Protein AF-A0A2P4SGK0-F1 (afdb_monomer_lite)

Foldseek 3Di:
DDDPVPPDPPPDDDQAAAEDPVVVVVVVCVVVDPDQWKKKWKWAQPPVRSYIDTDDIDTHPVCCLVCVVVVVVVVVDDDDDDDDDDDDDDDDDDDDDQGKMWMWIWHWDQDPVRDTDTDIDIDIDRDDDD

Structure (mmCIF, N/CA/C/O backbone):
data_AF-A0A2P4SGK0-F1
#
_entry.id   AF-A0A2P4SGK0-F1
#
loop_
_atom_site.group_PDB
_atom_site.id
_atom_site.type_symbol
_atom_site.label_atom_id
_atom_site.label_alt_id
_atom_site.label_comp_id
_atom_site.label_asym_id
_atom_site.label_entity_id
_atom_site.label_seq_id
_atom_site.pdbx_PDB_ins_code
_atom_site.Cartn_x
_atom_site.Cartn_y
_atom_site.Cartn_z
_atom_site.occupancy
_atom_site.B_iso_or_equiv
_atom_site.auth_seq_id
_atom_site.auth_comp_id
_atom_site.auth_asym_id
_atom_site.auth_atom_id
_atom_site.pdbx_PDB_model_num
ATOM 1 N N . CYS A 1 1 ? -6.487 -32.481 32.641 1.00 39.59 1 CYS A N 1
ATOM 2 C CA . CYS A 1 1 ? -6.871 -32.703 31.234 1.00 39.59 1 CYS A CA 1
ATOM 3 C C . CYS A 1 1 ? -7.699 -31.518 30.760 1.00 39.59 1 CYS A C 1
ATOM 5 O O . CYS A 1 1 ? -8.902 -31.513 30.966 1.00 39.59 1 CYS A O 1
ATOM 7 N N . LEU A 1 2 ? -7.056 -30.489 30.212 1.00 39.88 2 LEU A N 1
ATOM 8 C CA . LEU A 1 2 ? -7.730 -29.369 29.554 1.00 39.88 2 LEU A CA 1
ATOM 9 C C . LEU A 1 2 ? -7.294 -29.416 28.089 1.00 39.88 2 LEU A C 1
ATOM 11 O O . LEU A 1 2 ? -6.104 -29.539 27.807 1.00 39.88 2 LEU A O 1
ATOM 15 N N . SER A 1 3 ? -8.262 -29.469 27.179 1.00 39.75 3 SER A N 1
ATOM 16 C CA . SER A 1 3 ? -8.029 -29.683 25.752 1.00 39.75 3 SER A CA 1
ATOM 17 C C . SER A 1 3 ? -7.388 -28.455 25.086 1.00 39.75 3 SER A C 1
ATOM 19 O O . SER A 1 3 ? -7.803 -27.339 25.397 1.00 39.75 3 SER A O 1
ATOM 21 N N . PRO A 1 4 ? -6.503 -28.632 24.086 1.00 48.25 4 PRO A N 1
ATOM 22 C CA . PRO A 1 4 ? -5.942 -27.548 23.264 1.00 48.25 4 PRO A CA 1
ATOM 23 C C . PRO A 1 4 ? -6.965 -26.740 22.438 1.00 48.25 4 PRO A C 1
ATOM 25 O O . PRO A 1 4 ? -6.595 -25.783 21.769 1.00 48.25 4 PRO A O 1
ATOM 28 N N . LEU A 1 5 ? -8.251 -27.105 22.466 1.00 44.28 5 LEU A N 1
ATOM 29 C CA . LEU A 1 5 ? -9.312 -26.506 21.645 1.00 44.28 5 LEU A CA 1
ATOM 30 C C . LEU A 1 5 ? -9.878 -25.179 22.186 1.00 44.28 5 LEU A C 1
ATOM 32 O O . LEU A 1 5 ? -10.898 -24.710 21.694 1.00 44.28 5 LEU A O 1
ATOM 36 N N . GLN A 1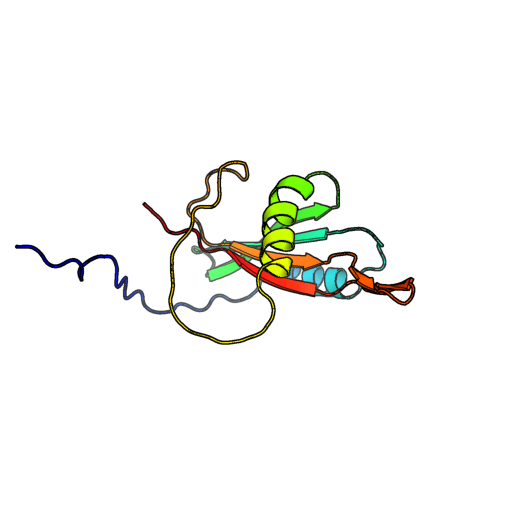 6 ? -9.234 -24.569 23.184 1.00 45.06 6 GLN A N 1
ATOM 37 C CA . GLN A 1 6 ? -9.639 -23.272 23.744 1.00 45.06 6 GLN A CA 1
ATOM 38 C C . GLN A 1 6 ? -8.734 -22.108 23.295 1.00 45.06 6 GLN A C 1
ATOM 40 O O . GLN A 1 6 ? -8.909 -20.983 23.759 1.00 45.06 6 GLN A O 1
ATOM 45 N N . PHE A 1 7 ? -7.773 -22.341 22.394 1.00 39.34 7 PHE A N 1
ATOM 46 C CA . PHE A 1 7 ? -7.005 -21.254 21.784 1.00 39.34 7 PHE A CA 1
ATOM 47 C C . PHE A 1 7 ? -7.845 -20.588 20.678 1.00 39.34 7 PHE A C 1
ATOM 49 O O . PHE A 1 7 ? -7.800 -20.957 19.510 1.00 39.34 7 PHE A O 1
ATOM 56 N N . PHE A 1 8 ? -8.654 -19.617 21.113 1.00 42.19 8 PHE A N 1
ATOM 57 C CA . PHE A 1 8 ? -9.153 -18.473 20.346 1.00 42.19 8 PHE A CA 1
ATOM 58 C C . PHE A 1 8 ? -10.026 -18.750 19.106 1.00 42.19 8 PHE A C 1
ATOM 60 O O . PHE A 1 8 ? -9.691 -18.393 17.980 1.00 42.19 8 PHE A O 1
ATOM 67 N N . LEU A 1 9 ? -11.257 -19.219 19.325 1.00 46.06 9 LEU A N 1
ATOM 68 C CA . LEU A 1 9 ? -12.378 -18.724 18.516 1.00 46.06 9 LEU A CA 1
ATOM 69 C C . LEU A 1 9 ? -12.870 -17.415 19.150 1.00 46.06 9 LEU A C 1
ATOM 71 O O . LEU A 1 9 ? -13.824 -17.412 19.923 1.00 46.06 9 LEU A O 1
ATOM 75 N N . GLN A 1 10 ? -12.198 -16.297 18.855 1.00 47.56 10 GLN A N 1
ATOM 76 C CA . GLN A 1 10 ? -12.809 -14.979 19.047 1.00 47.56 10 GLN A CA 1
ATOM 77 C C . GLN A 1 10 ? -13.939 -14.849 18.022 1.00 47.56 10 GLN A C 1
ATOM 79 O O . GLN A 1 10 ? -13.717 -14.468 16.875 1.00 47.56 10 GLN A O 1
ATOM 84 N N . SER A 1 11 ? -15.158 -15.225 18.409 1.00 50.56 11 SER A N 1
ATOM 85 C CA . SER A 1 11 ? -16.354 -14.908 17.634 1.00 50.56 11 SER A CA 1
ATOM 86 C C . SER A 1 11 ? -16.720 -13.445 17.882 1.00 50.56 11 SER A C 1
ATOM 88 O O . SER A 1 11 ? -17.614 -13.141 18.672 1.00 50.56 11 SER A O 1
ATOM 90 N N . GLU A 1 12 ? -15.995 -12.531 17.248 1.00 56.81 12 GLU A N 1
ATOM 91 C CA . GLU A 1 12 ? -16.437 -11.145 17.137 1.00 56.81 12 GLU A CA 1
ATOM 92 C C . GLU A 1 12 ? -17.379 -11.024 15.934 1.00 56.81 12 GLU A C 1
ATOM 94 O O . GLU A 1 12 ? -17.149 -11.608 14.873 1.00 56.81 12 GLU A O 1
ATOM 99 N N . SER A 1 13 ? -18.478 -10.290 16.102 1.00 70.62 13 SER A N 1
ATOM 100 C CA . SER A 1 13 ? -19.333 -9.893 14.985 1.00 70.62 13 SER A CA 1
ATOM 101 C C . SER A 1 13 ? -18.485 -9.171 13.933 1.00 70.62 13 SER A C 1
ATOM 103 O O . SER A 1 13 ? -17.795 -8.211 14.273 1.00 70.62 13 SER A O 1
ATOM 105 N N . LEU A 1 14 ? -18.537 -9.607 12.670 1.00 67.69 14 LEU A N 1
ATOM 106 C CA . LEU A 1 14 ? -17.808 -8.951 11.582 1.00 67.69 14 LEU A CA 1
ATOM 107 C C . LEU A 1 14 ? -18.381 -7.547 11.354 1.00 67.69 14 LEU A C 1
ATOM 109 O O . LEU A 1 14 ? -19.479 -7.401 10.818 1.00 67.69 14 LEU A O 1
ATOM 113 N N . VAL A 1 15 ? -17.633 -6.522 11.758 1.00 77.56 15 VAL A N 1
ATOM 114 C CA . VAL A 1 15 ? -17.928 -5.123 11.432 1.00 77.56 15 VAL A CA 1
ATOM 115 C C . VAL A 1 15 ? -17.125 -4.752 10.190 1.00 77.56 15 VAL A C 1
ATOM 117 O O . VAL A 1 15 ? -15.902 -4.894 10.166 1.00 77.56 15 VAL A O 1
ATOM 120 N N . VAL A 1 16 ? -17.815 -4.304 9.144 1.00 86.31 16 VAL A N 1
ATOM 121 C CA . VAL A 1 16 ? -17.184 -3.791 7.922 1.00 86.31 16 VAL A CA 1
ATOM 122 C C . VAL A 1 16 ? -16.951 -2.293 8.100 1.00 86.31 16 VAL A C 1
ATOM 124 O O . VAL A 1 16 ? -17.835 -1.594 8.585 1.00 86.31 16 VAL A O 1
ATOM 127 N N . CYS A 1 17 ? -15.760 -1.820 7.737 1.00 89.19 17 CYS A N 1
ATOM 128 C CA . CYS A 1 17 ? -15.402 -0.401 7.762 1.00 89.19 17 CYS A CA 1
ATOM 129 C C . CYS A 1 17 ? -15.430 0.172 6.343 1.00 89.19 17 CYS A C 1
ATOM 131 O O . CYS A 1 17 ? -15.020 -0.512 5.400 1.00 89.19 17 CYS A O 1
ATOM 133 N N . ASP A 1 18 ? -15.849 1.429 6.205 1.00 93.69 18 ASP A N 1
ATOM 134 C CA . ASP A 1 18 ? -15.746 2.162 4.942 1.00 93.69 18 ASP A CA 1
ATOM 135 C C . ASP A 1 18 ? -14.310 2.661 4.718 1.00 93.69 18 ASP A C 1
ATOM 137 O O . ASP A 1 18 ? -13.494 2.711 5.638 1.00 93.69 18 ASP A O 1
ATOM 141 N N . VAL A 1 19 ? -13.959 3.019 3.483 1.00 94.81 19 VAL A N 1
ATOM 142 C CA . VAL A 1 19 ? -12.627 3.556 3.154 1.00 94.81 19 VAL A CA 1
ATOM 143 C C . VAL A 1 19 ? -12.704 5.076 3.114 1.00 94.81 19 VAL A C 1
ATOM 145 O O . VAL A 1 19 ? -13.555 5.623 2.415 1.00 94.81 19 VAL A O 1
ATOM 148 N N . ALA A 1 20 ? -11.810 5.760 3.830 1.00 96.56 20 ALA A N 1
ATOM 149 C CA . ALA A 1 20 ? -11.772 7.218 3.831 1.00 96.56 20 ALA A CA 1
ATOM 150 C C . ALA A 1 20 ? -11.538 7.780 2.411 1.00 96.56 20 ALA A C 1
ATOM 152 O O . ALA A 1 20 ? -10.744 7.240 1.635 1.00 96.56 20 ALA A O 1
ATOM 153 N N . GLU A 1 21 ? -12.241 8.857 2.049 1.00 96.31 21 GLU A N 1
ATOM 154 C CA . GLU A 1 21 ? -12.218 9.416 0.686 1.00 96.31 21 GLU A CA 1
ATOM 155 C C . GLU A 1 21 ? -10.810 9.860 0.253 1.00 96.31 21 GLU A C 1
ATOM 157 O O . GLU A 1 21 ? -10.376 9.589 -0.869 1.00 96.31 21 GLU A O 1
ATOM 162 N N . ASP A 1 22 ? -10.051 10.467 1.166 1.00 95.62 22 ASP A N 1
ATOM 163 C CA . ASP A 1 22 ? -8.663 10.886 0.957 1.00 95.62 22 ASP A CA 1
ATOM 164 C C . ASP A 1 22 ? -7.718 9.694 0.718 1.00 95.62 22 ASP A C 1
ATOM 166 O O . ASP A 1 22 ? -6.799 9.763 -0.110 1.00 95.62 22 ASP A O 1
ATOM 170 N N . LEU A 1 23 ? -7.977 8.564 1.383 1.00 95.44 23 LEU A N 1
ATOM 171 C CA . LEU A 1 23 ? -7.277 7.309 1.141 1.00 95.44 23 LEU A CA 1
ATOM 172 C C . LEU A 1 23 ? -7.618 6.741 -0.243 1.00 95.44 23 LEU A C 1
ATOM 174 O O . LEU A 1 23 ? -6.710 6.312 -0.955 1.00 95.44 23 LEU A O 1
ATOM 178 N N . VAL A 1 24 ? -8.883 6.778 -0.676 1.00 95.94 24 VAL A N 1
ATOM 179 C CA . VAL A 1 24 ? -9.278 6.340 -2.029 1.00 95.94 24 VAL A CA 1
ATOM 180 C C . VAL A 1 24 ? -8.552 7.155 -3.102 1.00 95.94 24 VAL A C 1
ATOM 182 O O . VAL A 1 24 ? -8.019 6.589 -4.064 1.00 95.94 24 VAL A O 1
ATOM 185 N N . GLU A 1 25 ? -8.467 8.476 -2.932 1.00 96.19 25 GLU A N 1
ATOM 186 C CA . GLU A 1 25 ? -7.709 9.337 -3.841 1.00 96.19 25 GLU A CA 1
ATOM 187 C C . GLU A 1 25 ? -6.224 8.966 -3.892 1.00 96.19 25 GLU A C 1
ATOM 189 O O . GLU A 1 25 ? -5.635 8.896 -4.979 1.00 96.19 25 GLU A O 1
ATOM 194 N N . LYS A 1 26 ? -5.612 8.694 -2.735 1.00 95.25 26 LYS A N 1
ATOM 195 C CA . LYS A 1 26 ? -4.216 8.251 -2.645 1.00 95.25 26 LYS A CA 1
ATOM 196 C C . LYS A 1 26 ? -3.997 6.894 -3.302 1.00 95.25 26 LYS A C 1
ATOM 198 O O . LYS A 1 26 ? -3.082 6.772 -4.109 1.00 95.25 26 LYS A O 1
ATOM 203 N N . LEU A 1 27 ? -4.857 5.907 -3.055 1.00 94.00 27 LEU A N 1
ATOM 204 C CA . LEU A 1 27 ? -4.785 4.587 -3.691 1.00 94.00 27 LEU A CA 1
ATOM 205 C C . LEU A 1 27 ? -4.919 4.685 -5.214 1.00 94.00 27 LEU A C 1
ATOM 207 O O . LEU A 1 27 ? -4.209 3.998 -5.954 1.00 94.00 27 LEU A O 1
ATOM 211 N N . ARG A 1 28 ? -5.781 5.583 -5.702 1.00 95.31 28 ARG A N 1
ATOM 212 C CA . ARG A 1 28 ? -5.902 5.866 -7.134 1.00 95.31 28 ARG A CA 1
ATOM 213 C C . ARG A 1 28 ? -4.612 6.466 -7.690 1.00 95.31 28 ARG A C 1
ATOM 215 O O . ARG A 1 28 ? -4.128 5.982 -8.710 1.00 95.31 28 ARG A O 1
ATOM 222 N N . LYS A 1 29 ? -4.037 7.480 -7.035 1.00 94.81 29 LYS A N 1
ATOM 223 C CA . LYS A 1 29 ? -2.748 8.074 -7.442 1.00 94.81 29 LYS A CA 1
ATOM 224 C C . LYS A 1 29 ? -1.631 7.029 -7.432 1.00 94.81 29 LYS A C 1
ATOM 226 O O . LYS A 1 29 ? -0.891 6.930 -8.403 1.00 94.81 29 LYS A O 1
ATOM 231 N N . PHE A 1 30 ? -1.585 6.192 -6.401 1.00 93.50 30 PHE A N 1
ATOM 232 C CA . PHE A 1 30 ? -0.605 5.123 -6.244 1.00 93.50 30 PHE A CA 1
ATOM 233 C C . PHE A 1 30 ? -0.695 4.072 -7.353 1.00 93.50 30 PHE A C 1
ATOM 235 O O . PHE A 1 30 ? 0.325 3.653 -7.900 1.00 93.50 30 PHE A O 1
ATOM 242 N N . ARG A 1 31 ? -1.918 3.692 -7.750 1.00 91.69 31 ARG A N 1
ATOM 243 C CA . ARG A 1 31 ? -2.150 2.756 -8.857 1.00 91.69 31 ARG A CA 1
ATOM 244 C C . ARG A 1 31 ? -1.622 3.272 -10.195 1.00 91.69 31 ARG A C 1
ATOM 246 O O . ARG A 1 31 ? -1.193 2.475 -11.024 1.00 91.69 31 ARG A O 1
ATOM 253 N N . PHE A 1 32 ? -1.684 4.582 -10.414 1.00 93.12 32 PHE A N 1
ATOM 25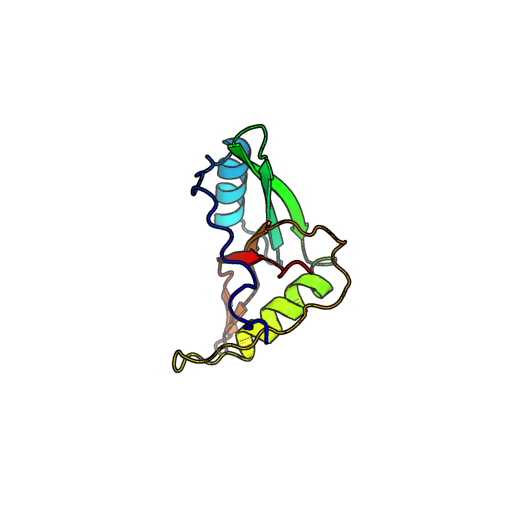4 C CA . PHE A 1 32 ? -1.287 5.223 -11.670 1.00 93.12 32 PHE A CA 1
ATOM 255 C C . PHE A 1 32 ? 0.040 5.982 -11.571 1.00 93.12 32 PHE A C 1
ATOM 257 O O . PHE A 1 32 ? 0.336 6.823 -12.425 1.00 93.12 32 PHE A O 1
ATOM 264 N N . ARG A 1 33 ? 0.834 5.700 -10.535 1.00 90.12 33 ARG A N 1
ATOM 265 C CA . ARG A 1 33 ? 2.110 6.371 -10.307 1.00 90.12 33 ARG A CA 1
ATOM 266 C C . ARG A 1 33 ? 3.117 6.039 -11.411 1.00 90.12 33 ARG A C 1
ATOM 268 O O . ARG A 1 33 ? 3.072 4.959 -12.001 1.00 90.12 33 ARG A O 1
ATOM 275 N N . LYS A 1 34 ? 4.021 6.977 -11.697 1.00 89.25 34 LYS A N 1
ATOM 276 C CA . LYS A 1 34 ? 5.025 6.862 -12.777 1.00 89.25 34 LYS A CA 1
ATOM 277 C C . LYS A 1 34 ? 6.434 6.587 -12.249 1.00 89.25 34 LYS A C 1
ATOM 279 O O . LYS A 1 34 ? 7.350 6.339 -13.029 1.00 89.25 34 LYS A O 1
ATOM 284 N N . GLU A 1 35 ? 6.616 6.651 -10.938 1.00 89.38 35 GLU A N 1
ATOM 285 C CA . GLU A 1 35 ? 7.889 6.493 -10.260 1.00 89.38 35 GLU A CA 1
ATOM 286 C C . GLU A 1 35 ? 8.379 5.043 -10.356 1.00 89.38 35 GLU A C 1
ATOM 288 O O . GLU A 1 35 ? 7.647 4.082 -10.132 1.00 89.38 35 GLU A O 1
ATOM 293 N N . THR A 1 36 ? 9.669 4.876 -10.645 1.00 87.94 36 THR A N 1
ATOM 294 C CA . THR A 1 36 ? 10.292 3.571 -10.917 1.00 87.94 36 THR A CA 1
ATOM 295 C C . THR A 1 36 ? 10.873 2.890 -9.670 1.00 87.94 36 THR A C 1
ATOM 297 O O . THR A 1 36 ? 11.696 1.964 -9.760 1.00 87.94 36 THR A O 1
ATOM 300 N N . ASN A 1 37 ? 10.507 3.372 -8.484 1.00 87.00 37 ASN A N 1
ATOM 301 C CA . ASN A 1 37 ? 10.971 2.878 -7.192 1.00 87.00 37 ASN A CA 1
ATOM 302 C C . ASN A 1 37 ? 10.055 1.772 -6.623 1.00 87.00 37 ASN A C 1
ATOM 304 O O . ASN A 1 37 ? 9.148 1.305 -7.299 1.00 87.00 37 ASN A O 1
ATOM 308 N N . ASN A 1 38 ? 10.355 1.266 -5.429 1.00 87.25 38 ASN A N 1
ATOM 309 C CA . ASN A 1 38 ? 9.396 0.447 -4.684 1.00 87.25 38 ASN A CA 1
ATOM 310 C C . ASN A 1 38 ? 8.718 1.393 -3.700 1.00 87.25 38 ASN A C 1
ATOM 312 O O . ASN A 1 38 ? 9.405 2.244 -3.124 1.00 87.25 38 ASN A O 1
ATOM 316 N N . ALA A 1 39 ? 7.419 1.236 -3.511 1.00 90.25 39 ALA A N 1
ATOM 317 C CA . ALA A 1 39 ? 6.643 2.092 -2.629 1.00 90.25 39 ALA A CA 1
ATOM 318 C C . ALA A 1 39 ? 5.571 1.272 -1.911 1.00 90.25 39 ALA A C 1
ATOM 320 O O . ALA A 1 39 ? 5.150 0.237 -2.432 1.00 90.25 39 ALA A O 1
ATOM 321 N N . ALA A 1 40 ? 5.137 1.719 -0.737 1.00 90.81 40 ALA A N 1
ATOM 322 C CA . ALA A 1 40 ? 4.044 1.101 0.002 1.00 90.81 40 ALA A CA 1
ATOM 323 C C . ALA A 1 40 ? 3.121 2.153 0.618 1.00 90.81 40 ALA A C 1
ATOM 325 O O . ALA A 1 40 ? 3.588 3.182 1.101 1.00 90.81 40 ALA A O 1
ATOM 326 N N . ILE A 1 41 ? 1.829 1.843 0.647 1.00 91.81 41 ILE A N 1
ATOM 327 C CA . ILE A 1 41 ? 0.817 2.534 1.444 1.00 91.81 41 ILE A CA 1
ATOM 328 C C . ILE A 1 41 ? 0.389 1.584 2.558 1.00 91.81 41 ILE A C 1
ATOM 330 O O . ILE A 1 41 ? -0.079 0.482 2.273 1.00 91.81 41 ILE A O 1
ATOM 334 N N . ILE A 1 42 ? 0.550 2.011 3.805 1.00 90.12 42 ILE A N 1
ATOM 335 C CA . ILE A 1 42 ? 0.112 1.303 5.005 1.00 90.12 42 ILE A CA 1
ATOM 336 C C . ILE A 1 42 ? -1.202 1.934 5.4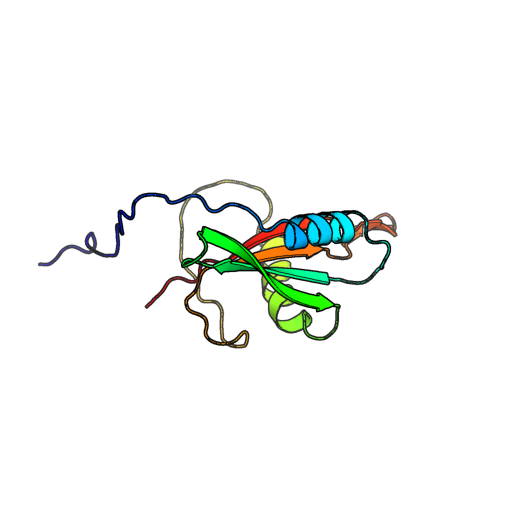56 1.00 90.12 42 ILE A C 1
ATOM 338 O O . ILE A 1 42 ? -1.329 3.155 5.545 1.00 90.12 42 ILE A O 1
ATOM 342 N N . MET A 1 43 ? -2.194 1.093 5.706 1.00 92.69 43 MET A N 1
ATOM 343 C CA . MET A 1 43 ? -3.536 1.476 6.118 1.00 92.69 43 MET A CA 1
ATOM 344 C C . MET A 1 43 ? -3.880 0.786 7.433 1.00 92.69 43 MET A C 1
ATOM 346 O O . MET A 1 43 ? -3.542 -0.385 7.647 1.00 92.69 43 MET A O 1
ATOM 350 N N . LYS A 1 44 ? -4.621 1.503 8.274 1.00 91.06 44 LYS A N 1
ATOM 351 C CA . LYS A 1 44 ? -5.134 1.013 9.554 1.00 91.06 44 LYS A CA 1
ATOM 352 C C . LYS A 1 44 ? -6.638 1.213 9.653 1.00 91.06 44 LYS A C 1
ATOM 354 O O . LYS A 1 44 ? -7.215 2.033 8.941 1.00 91.06 44 LYS A O 1
ATOM 359 N N . ILE A 1 45 ? -7.259 0.458 10.551 1.00 90.75 45 ILE A N 1
ATOM 360 C CA . ILE A 1 45 ? -8.672 0.617 10.888 1.00 90.75 45 ILE A CA 1
ATOM 361 C C . ILE A 1 45 ? -8.776 1.597 12.057 1.00 90.75 45 ILE A C 1
ATOM 363 O O . ILE A 1 45 ? -8.298 1.312 13.152 1.00 90.75 45 ILE A O 1
ATOM 367 N N . ASP A 1 46 ? -9.429 2.730 11.834 1.00 90.81 46 ASP A N 1
ATOM 368 C CA . ASP A 1 46 ? -9.901 3.620 12.889 1.00 90.81 46 ASP A CA 1
ATOM 369 C C . ASP A 1 46 ? -11.226 3.057 13.427 1.00 90.81 46 ASP A C 1
ATOM 371 O O . ASP A 1 46 ? -12.272 3.153 12.779 1.00 90.81 46 ASP A O 1
ATOM 375 N N . LYS A 1 47 ? -11.168 2.399 14.591 1.00 87.31 47 LYS A N 1
ATOM 376 C CA . LYS A 1 47 ? -12.324 1.726 15.208 1.00 87.31 47 LYS A CA 1
ATOM 377 C C . LYS A 1 47 ? -13.396 2.707 15.674 1.00 87.31 47 LYS A C 1
ATOM 379 O O . LYS A 1 47 ? -14.574 2.365 15.626 1.00 87.31 47 LYS A O 1
ATOM 384 N N . ASP A 1 48 ? -12.992 3.905 16.089 1.00 90.56 48 ASP A N 1
ATOM 385 C CA . ASP A 1 48 ? -13.913 4.927 16.587 1.00 90.56 48 ASP A CA 1
ATOM 386 C C . ASP A 1 48 ? -14.754 5.497 15.443 1.00 90.56 48 ASP A C 1
ATOM 388 O O . ASP A 1 48 ? -15.936 5.792 15.615 1.00 90.56 48 ASP A O 1
ATOM 392 N N . LYS A 1 49 ? -14.153 5.614 14.253 1.00 91.06 49 LYS A N 1
ATOM 393 C CA . LYS A 1 49 ? -14.829 6.116 13.050 1.00 91.06 49 LYS A CA 1
ATOM 394 C C . LYS A 1 49 ? -15.384 5.021 12.144 1.00 91.06 49 LYS A C 1
ATOM 396 O O . LYS A 1 49 ? -16.109 5.352 11.214 1.00 91.06 49 LYS A O 1
ATOM 401 N N . GLN A 1 50 ? -15.041 3.754 12.385 1.00 91.06 50 GLN A N 1
ATOM 402 C CA . GLN A 1 50 ? -15.317 2.630 11.480 1.00 91.06 50 GLN A CA 1
ATOM 403 C C . GLN A 1 50 ? -14.806 2.894 10.052 1.00 91.06 50 GLN A C 1
ATOM 405 O O . GLN A 1 50 ? -15.466 2.570 9.064 1.00 91.06 50 GLN A O 1
ATOM 410 N N . LEU A 1 51 ? -13.613 3.494 9.948 1.00 93.38 51 LEU A N 1
ATOM 411 C CA . LEU A 1 51 ? -12.991 3.868 8.678 1.00 93.38 51 LEU A CA 1
ATOM 412 C C . LEU A 1 51 ? -11.608 3.248 8.520 1.00 93.38 51 LEU A C 1
ATOM 414 O O . LEU A 1 51 ? -10.806 3.219 9.450 1.00 93.38 51 LEU A O 1
ATOM 418 N N . VAL A 1 52 ? -11.290 2.822 7.305 1.00 93.38 52 VAL A N 1
ATOM 419 C CA . VAL A 1 52 ? -9.919 2.538 6.895 1.00 93.38 52 VAL A CA 1
ATOM 420 C C . VAL A 1 52 ? -9.259 3.858 6.523 1.00 93.38 52 VAL A C 1
ATOM 422 O O . VAL A 1 52 ? -9.723 4.561 5.623 1.00 93.38 52 VAL A O 1
ATOM 425 N N . VAL A 1 53 ? -8.173 4.186 7.216 1.00 94.50 53 VAL A N 1
ATOM 426 C CA . VAL A 1 53 ? -7.428 5.438 7.053 1.00 94.50 53 VAL A CA 1
ATOM 427 C C . VAL A 1 53 ? -5.985 5.155 6.654 1.00 94.50 53 VAL A C 1
ATOM 429 O O . VAL A 1 53 ? -5.441 4.081 6.932 1.00 94.50 53 VAL A O 1
ATOM 432 N N . LEU A 1 54 ? -5.357 6.128 5.991 1.00 93.94 54 LEU A N 1
ATOM 433 C CA . LEU A 1 54 ? -3.917 6.099 5.757 1.00 93.94 54 LEU A CA 1
ATOM 434 C C . LEU A 1 54 ? -3.193 6.133 7.104 1.00 93.94 54 LEU A C 1
ATOM 436 O O . LEU A 1 54 ? -3.471 6.995 7.937 1.00 93.94 54 LEU A O 1
ATOM 440 N N . ASP A 1 55 ? -2.249 5.221 7.287 1.00 91.06 55 ASP A N 1
ATOM 441 C CA . ASP A 1 55 ? -1.322 5.267 8.409 1.00 91.06 55 ASP A CA 1
ATOM 442 C C . ASP A 1 55 ? -0.007 5.909 7.966 1.00 91.06 55 ASP A C 1
ATOM 444 O O . ASP A 1 55 ? 0.329 7.016 8.381 1.00 91.06 55 ASP A O 1
ATOM 448 N N . GLU A 1 56 ? 0.683 5.262 7.026 1.00 88.81 56 GLU A N 1
ATOM 449 C CA . GLU A 1 56 ? 1.991 5.694 6.543 1.00 88.81 56 GLU A CA 1
ATOM 450 C C . GLU A 1 56 ? 2.146 5.444 5.038 1.00 88.81 56 GLU A C 1
ATOM 452 O O . GLU A 1 56 ? 1.554 4.533 4.460 1.00 88.81 56 GLU A O 1
ATOM 457 N N . GLU A 1 57 ? 2.987 6.245 4.389 1.00 88.31 57 GLU A N 1
ATOM 458 C CA . GLU A 1 57 ? 3.362 6.102 2.982 1.00 88.31 57 GLU A CA 1
ATOM 459 C C . GLU A 1 57 ? 4.890 6.093 2.888 1.00 88.31 57 GLU A C 1
ATOM 461 O O . GLU A 1 57 ? 5.555 6.961 3.452 1.00 88.31 57 GLU A O 1
ATOM 466 N N . HIS A 1 58 ? 5.459 5.105 2.196 1.00 83.38 58 HIS A N 1
ATOM 467 C CA . HIS A 1 58 ? 6.903 4.861 2.195 1.00 83.38 58 HIS A CA 1
ATOM 468 C C . HIS A 1 58 ? 7.474 4.668 0.789 1.00 83.38 58 HIS A C 1
ATOM 470 O O . HIS A 1 58 ? 6.905 3.938 -0.024 1.00 83.38 58 HIS A O 1
ATOM 476 N N . GLU A 1 59 ? 8.683 5.197 0.551 1.00 83.94 59 GLU A N 1
ATOM 477 C CA . GLU A 1 59 ? 9.459 4.997 -0.683 1.00 83.94 59 GLU A CA 1
ATOM 478 C C . GLU A 1 59 ? 10.896 4.458 -0.430 1.00 83.94 59 GLU A C 1
ATOM 480 O O . GLU A 1 59 ? 11.655 4.959 0.398 1.00 83.94 59 GLU A O 1
ATOM 485 N N . LYS A 1 60 ? 11.256 3.395 -1.172 1.00 62.25 60 LYS A N 1
ATOM 486 C CA . LYS A 1 60 ? 12.536 2.669 -1.423 1.00 62.25 60 LYS A CA 1
ATOM 487 C C . LYS A 1 60 ? 13.769 2.653 -0.490 1.00 62.25 60 LYS A C 1
ATOM 489 O O . LYS A 1 60 ? 14.656 1.871 -0.816 1.00 62.25 60 LYS A O 1
ATOM 494 N N . LYS A 1 61 ? 13.925 3.387 0.615 1.00 52.09 61 LYS A N 1
ATOM 495 C CA . LYS A 1 61 ? 15.133 3.215 1.477 1.00 52.09 61 LYS A CA 1
ATOM 496 C C . LYS A 1 61 ? 14.860 2.642 2.862 1.00 52.09 61 LYS A C 1
ATOM 498 O O . LYS A 1 61 ? 15.641 1.818 3.319 1.00 52.09 61 LYS A O 1
ATOM 503 N N . HIS A 1 62 ? 13.729 2.976 3.472 1.00 47.50 62 HIS A N 1
ATOM 504 C CA . HIS A 1 62 ? 13.331 2.405 4.766 1.00 47.50 62 HIS A CA 1
ATOM 505 C C . HIS A 1 62 ? 12.511 1.107 4.627 1.00 47.50 62 HIS A C 1
ATOM 507 O O . HIS A 1 62 ? 12.340 0.346 5.571 1.00 47.50 62 HIS A O 1
ATOM 513 N N . LEU A 1 63 ? 12.055 0.819 3.406 1.00 49.66 63 LEU A N 1
ATOM 514 C CA . LEU A 1 63 ? 11.213 -0.328 3.069 1.00 49.66 63 LEU A CA 1
ATOM 515 C C . LEU A 1 63 ? 11.978 -1.656 2.949 1.00 49.66 63 LEU A C 1
ATOM 517 O O . LEU A 1 63 ? 11.372 -2.713 2.778 1.00 49.66 63 LEU A O 1
ATOM 521 N N . LEU A 1 64 ? 13.313 -1.594 2.963 1.00 46.41 64 LEU A N 1
ATOM 522 C CA . LEU A 1 64 ? 14.169 -2.738 2.668 1.00 46.41 64 LEU A CA 1
ATOM 523 C C . LEU A 1 64 ? 14.112 -3.785 3.789 1.00 46.41 64 LEU A C 1
ATOM 525 O O . LEU A 1 64 ? 14.155 -4.966 3.493 1.00 46.41 64 LEU A O 1
ATOM 529 N N . CYS A 1 65 ? 13.934 -3.404 5.056 1.00 48.06 65 CYS A N 1
ATOM 530 C CA . CYS A 1 65 ? 13.775 -4.388 6.135 1.00 48.06 65 CYS A CA 1
ATOM 531 C C . CYS A 1 65 ? 12.392 -5.068 6.080 1.00 48.06 65 CYS A C 1
ATOM 533 O O . CYS A 1 65 ? 12.286 -6.296 6.039 1.00 48.06 65 CYS A O 1
ATOM 535 N N . THR A 1 66 ? 11.330 -4.267 5.974 1.00 47.31 66 THR A N 1
ATOM 536 C CA . THR A 1 66 ? 9.944 -4.749 6.010 1.00 47.31 66 THR A CA 1
ATOM 537 C C . THR A 1 66 ? 9.593 -5.595 4.793 1.00 47.31 66 THR A C 1
ATOM 539 O O . THR A 1 66 ? 8.932 -6.620 4.922 1.00 47.31 66 THR A O 1
ATOM 542 N N . VAL A 1 67 ? 10.054 -5.201 3.602 1.00 49.47 67 VAL A N 1
ATOM 543 C CA . VAL A 1 67 ? 9.600 -5.830 2.360 1.00 49.47 67 VAL A CA 1
ATOM 544 C C . VAL A 1 67 ? 10.577 -6.845 1.795 1.00 49.47 67 VAL A C 1
ATOM 546 O O . VAL A 1 67 ? 10.128 -7.748 1.101 1.00 49.47 67 VAL A O 1
ATOM 549 N N . THR A 1 68 ? 11.866 -6.817 2.151 1.00 47.47 68 THR A N 1
ATOM 550 C CA . THR A 1 68 ? 12.733 -7.970 1.838 1.00 47.47 68 THR A CA 1
ATOM 551 C C . THR A 1 68 ? 12.177 -9.215 2.517 1.00 47.47 68 THR A C 1
ATOM 553 O O . THR A 1 68 ? 11.994 -10.214 1.844 1.00 47.47 68 THR A O 1
ATOM 556 N N . SER A 1 69 ? 11.736 -9.106 3.775 1.00 48.00 69 SER A N 1
ATOM 557 C CA . SER A 1 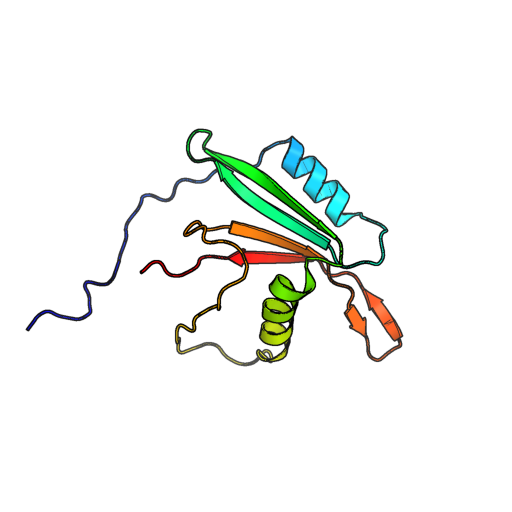69 ? 11.077 -10.191 4.518 1.00 48.00 69 SER A CA 1
ATOM 558 C C . SER A 1 69 ? 9.771 -10.695 3.880 1.00 48.00 69 SER A C 1
ATOM 560 O O . SER A 1 69 ? 9.398 -11.848 4.069 1.00 48.00 69 SER A O 1
ATOM 562 N N . ILE A 1 70 ? 9.053 -9.837 3.147 1.00 53.16 70 ILE A N 1
ATOM 563 C CA . ILE A 1 70 ? 7.796 -10.180 2.462 1.00 53.16 70 ILE A CA 1
ATOM 564 C C . ILE A 1 70 ? 8.073 -10.741 1.057 1.00 53.16 70 ILE A C 1
ATOM 566 O O . ILE A 1 70 ? 7.439 -11.704 0.638 1.00 53.16 70 ILE A O 1
ATOM 570 N N . SER A 1 71 ? 9.021 -10.151 0.329 1.00 42.75 71 SER A N 1
ATOM 571 C CA . SER A 1 71 ? 9.363 -10.514 -1.046 1.00 42.75 71 SER A CA 1
ATOM 572 C C . SER A 1 71 ? 10.150 -11.824 -1.107 1.00 42.75 71 SER A C 1
ATOM 574 O O . SER A 1 71 ? 9.841 -12.643 -1.963 1.00 42.75 71 SER A O 1
ATOM 576 N N . THR A 1 72 ? 11.087 -12.074 -0.178 1.00 42.72 72 THR A N 1
ATOM 577 C CA . THR A 1 72 ? 11.775 -13.377 -0.077 1.00 42.72 72 THR A CA 1
ATOM 578 C C . THR A 1 72 ? 10.803 -14.496 0.289 1.00 42.72 72 THR A C 1
ATOM 580 O O . THR A 1 72 ? 10.895 -15.586 -0.262 1.00 42.72 72 THR A O 1
ATOM 583 N N . LYS A 1 73 ? 9.801 -14.213 1.135 1.00 45.31 73 LYS A N 1
ATOM 584 C CA . LYS A 1 73 ? 8.712 -15.158 1.421 1.00 45.31 73 LYS A CA 1
ATOM 585 C C . LYS A 1 73 ? 7.850 -15.458 0.193 1.00 45.31 73 LYS A C 1
ATOM 587 O O . LYS A 1 73 ? 7.448 -16.597 0.025 1.00 45.31 73 LYS A O 1
ATOM 592 N N . MET A 1 74 ? 7.551 -14.482 -0.668 1.00 42.50 74 MET A N 1
ATOM 593 C CA . MET A 1 74 ? 6.754 -14.738 -1.881 1.00 42.50 74 MET A CA 1
ATOM 594 C C . MET A 1 74 ? 7.514 -15.536 -2.952 1.00 42.50 74 MET A C 1
ATOM 596 O O . MET A 1 74 ? 6.883 -16.265 -3.710 1.00 42.50 74 MET A O 1
ATOM 600 N N . GLU A 1 75 ? 8.843 -15.435 -3.004 1.00 43.81 75 GLU A N 1
ATOM 601 C CA . GLU A 1 75 ? 9.683 -16.226 -3.917 1.00 43.81 75 GLU A CA 1
ATOM 602 C C . GLU A 1 75 ? 9.846 -17.691 -3.454 1.00 43.81 75 GLU A C 1
ATOM 604 O O . GLU A 1 75 ? 9.973 -18.588 -4.284 1.00 43.81 75 GLU A O 1
ATOM 609 N N . GLU A 1 76 ? 9.758 -17.962 -2.144 1.00 38.31 76 GLU A N 1
ATOM 610 C CA . GLU A 1 76 ? 9.813 -19.317 -1.560 1.00 38.31 76 GLU A CA 1
ATOM 611 C C . GLU A 1 76 ? 8.487 -20.100 -1.597 1.00 38.31 76 GLU A C 1
ATOM 613 O O . GLU A 1 76 ? 8.487 -21.295 -1.298 1.00 38.31 76 GLU A O 1
ATOM 618 N N . PHE A 1 77 ? 7.365 -19.484 -1.988 1.00 39.09 77 PHE A N 1
ATOM 619 C CA . PHE A 1 77 ? 6.089 -20.179 -2.216 1.00 39.09 77 PHE A CA 1
ATOM 620 C C . PHE A 1 77 ? 5.844 -20.374 -3.722 1.00 39.09 77 PHE A C 1
ATOM 622 O O . PHE A 1 77 ? 5.028 -19.659 -4.315 1.00 39.09 77 PHE A O 1
ATOM 629 N N . PRO A 1 78 ? 6.515 -21.340 -4.383 1.00 29.62 78 PRO A N 1
ATOM 630 C CA . PRO A 1 78 ? 6.153 -21.696 -5.736 1.00 29.62 78 PRO A CA 1
ATOM 631 C C . PRO A 1 78 ? 4.746 -22.293 -5.709 1.00 29.62 78 PRO A C 1
ATOM 633 O O . PRO A 1 78 ? 4.375 -23.099 -4.856 1.00 29.62 78 PRO A O 1
ATOM 636 N N . ILE A 1 79 ? 3.950 -21.823 -6.656 1.00 37.22 79 ILE A N 1
ATOM 637 C CA . ILE A 1 79 ? 2.522 -22.057 -6.819 1.00 37.22 79 ILE A CA 1
ATOM 638 C C . ILE A 1 79 ? 2.285 -23.541 -7.114 1.00 37.22 79 ILE A C 1
ATOM 640 O O . ILE A 1 79 ? 2.186 -23.940 -8.266 1.00 37.22 79 ILE A O 1
ATOM 644 N N . HIS A 1 80 ? 2.209 -24.381 -6.088 1.00 31.16 80 HIS A N 1
ATOM 645 C CA . HIS A 1 80 ? 1.624 -25.708 -6.199 1.00 31.16 80 HIS A CA 1
ATOM 646 C C . HIS A 1 80 ? 1.130 -26.159 -4.821 1.00 31.16 80 HIS A C 1
ATOM 648 O O . HIS A 1 80 ? 1.912 -26.414 -3.916 1.00 31.16 80 HIS A O 1
ATOM 654 N N . CYS A 1 81 ? -0.189 -26.326 -4.721 1.00 28.55 81 CYS A N 1
ATOM 655 C CA . CYS A 1 81 ? -0.878 -27.142 -3.721 1.00 28.55 81 CYS A CA 1
ATOM 656 C C . CYS A 1 81 ? -1.096 -26.516 -2.329 1.00 28.55 81 CYS A C 1
ATOM 658 O O . CYS A 1 81 ? -0.190 -26.237 -1.554 1.00 28.55 81 CYS A O 1
ATOM 660 N N . ALA A 1 82 ? -2.380 -26.374 -2.010 1.00 47.62 82 ALA A N 1
ATOM 661 C CA . ALA A 1 82 ? -2.916 -26.158 -0.680 1.00 47.62 82 ALA A CA 1
ATOM 662 C C . ALA A 1 82 ? -2.517 -27.268 0.318 1.00 47.62 82 ALA A C 1
ATOM 664 O O . ALA A 1 82 ? -2.245 -28.397 -0.088 1.00 47.62 82 ALA A O 1
ATOM 665 N N . LEU A 1 83 ? -2.697 -26.940 1.608 1.00 42.47 83 LEU A N 1
ATOM 666 C CA . LEU A 1 83 ? -2.906 -27.804 2.787 1.00 42.47 83 LEU A CA 1
ATOM 667 C C . LEU A 1 83 ? -1.717 -27.937 3.759 1.00 42.47 83 LEU A C 1
ATOM 669 O O . LEU A 1 83 ? -0.610 -28.300 3.386 1.00 42.47 83 LEU A O 1
ATOM 673 N N . SER A 1 84 ? -2.051 -27.736 5.042 1.00 37.16 84 SER A N 1
ATOM 674 C CA . SER A 1 84 ? -1.240 -27.858 6.266 1.00 37.16 84 SER A CA 1
ATOM 675 C C . SER A 1 84 ? -0.452 -26.611 6.689 1.00 37.16 84 SER A C 1
ATOM 677 O O . SER A 1 84 ? 0.688 -26.406 6.288 1.00 37.16 84 SER A O 1
ATOM 679 N N . SER A 1 85 ? -1.054 -25.817 7.586 1.00 39.84 85 SER A N 1
ATOM 680 C CA . SER A 1 85 ? -0.377 -24.808 8.419 1.00 39.84 85 SER A CA 1
ATOM 681 C C . SER A 1 85 ? 0.954 -25.328 8.988 1.00 39.84 85 SER A C 1
ATOM 683 O O . SER A 1 85 ? 1.042 -26.499 9.362 1.00 39.84 85 SER A O 1
ATOM 685 N N . PRO A 1 86 ? 1.964 -24.455 9.135 1.00 41.16 86 PRO A N 1
ATOM 686 C CA . PRO A 1 86 ? 2.239 -23.948 10.476 1.00 41.16 86 PRO A CA 1
ATOM 687 C C . PRO A 1 86 ? 2.640 -22.465 10.521 1.00 41.16 86 PRO A C 1
ATOM 689 O O . PRO A 1 86 ? 3.284 -21.908 9.637 1.00 41.16 86 PRO A O 1
ATOM 692 N N . VAL A 1 87 ? 2.224 -21.857 11.625 1.00 52.09 87 VAL A N 1
ATOM 693 C CA . VAL A 1 87 ? 2.622 -20.560 12.180 1.00 52.09 87 VAL A CA 1
ATOM 694 C C . VAL A 1 87 ? 4.145 -20.385 12.144 1.00 52.09 87 VAL A C 1
ATOM 696 O O . VAL A 1 87 ? 4.846 -21.267 12.630 1.00 52.09 87 VAL A O 1
ATOM 699 N N . LEU A 1 88 ? 4.667 -19.247 11.659 1.00 35.84 88 LEU A N 1
ATOM 700 C CA . LEU A 1 88 ? 6.054 -18.860 11.947 1.00 35.84 88 LEU A CA 1
ATOM 701 C C . LEU A 1 88 ? 6.261 -17.335 12.035 1.00 35.84 88 LEU A C 1
ATOM 703 O O . LEU A 1 88 ? 5.915 -16.569 11.132 1.00 35.84 88 LEU A O 1
ATOM 707 N N . LEU A 1 89 ? 6.841 -16.969 13.180 1.00 35.81 89 LEU A N 1
ATOM 708 C CA . LEU A 1 89 ? 7.165 -15.657 13.742 1.00 35.81 89 LEU A CA 1
ATOM 709 C C . LEU A 1 89 ? 7.851 -14.693 12.761 1.00 35.81 89 LEU A C 1
ATOM 711 O O . LEU A 1 89 ? 8.756 -15.075 12.020 1.00 35.81 89 LEU A O 1
ATOM 715 N N . VAL A 1 90 ? 7.451 -13.418 12.800 1.00 39.62 90 VAL A N 1
ATOM 716 C CA . VAL A 1 90 ? 8.133 -12.323 12.092 1.00 39.62 90 VAL A CA 1
ATOM 717 C C . VAL A 1 90 ? 8.879 -11.481 13.123 1.00 39.62 90 VAL A C 1
ATOM 719 O O . VAL A 1 90 ? 8.266 -10.799 13.936 1.00 39.62 90 VAL A O 1
ATOM 722 N N . SER A 1 91 ? 10.206 -11.582 13.102 1.00 35.66 91 SER A N 1
ATOM 723 C CA . SER A 1 91 ? 11.140 -10.900 13.996 1.00 35.66 91 SER A CA 1
ATOM 724 C C . SER A 1 91 ? 11.202 -9.388 13.745 1.00 35.66 91 SER A C 1
ATOM 726 O O . SER A 1 91 ? 11.587 -8.945 12.664 1.00 35.66 91 SER A O 1
ATOM 728 N N . GLU A 1 92 ? 10.823 -8.635 14.776 1.00 41.03 92 GLU A N 1
ATOM 729 C CA . GLU A 1 92 ? 11.436 -7.410 15.312 1.00 41.03 92 GLU A CA 1
ATOM 730 C C . GLU A 1 92 ? 12.262 -6.514 14.371 1.00 41.03 92 GLU A C 1
ATOM 732 O O . GLU A 1 92 ? 13.486 -6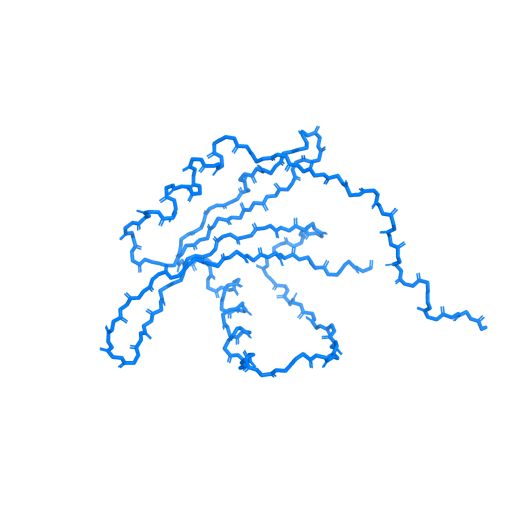.534 14.427 1.00 41.03 92 GLU A O 1
ATOM 737 N N . HIS A 1 93 ? 11.609 -5.660 13.570 1.00 37.34 93 HIS A N 1
ATOM 738 C CA . HIS A 1 93 ? 12.012 -4.239 13.440 1.00 37.34 93 HIS A CA 1
ATOM 739 C C . HIS A 1 93 ? 10.984 -3.347 12.699 1.00 37.34 93 HIS A C 1
ATOM 741 O O . HIS A 1 93 ? 11.338 -2.342 12.077 1.00 37.34 93 HIS A O 1
ATOM 747 N N . PHE A 1 94 ? 9.696 -3.689 12.767 1.00 39.81 94 PHE A N 1
ATOM 748 C CA . PHE A 1 94 ? 8.597 -2.745 12.560 1.00 39.81 94 PHE A CA 1
ATOM 749 C C . PHE A 1 94 ? 7.885 -2.686 13.907 1.00 39.81 94 PHE A C 1
ATOM 751 O O . PHE A 1 94 ? 7.450 -3.726 14.398 1.00 39.81 94 PHE A O 1
ATOM 758 N N . SER A 1 95 ? 7.921 -1.534 14.571 1.00 33.88 95 SER A N 1
ATOM 759 C CA . SER A 1 95 ? 7.442 -1.361 15.942 1.00 33.88 95 SER A CA 1
ATOM 760 C C . SER A 1 95 ? 6.096 -2.051 16.169 1.00 33.88 95 SER A C 1
ATOM 762 O O . SER A 1 95 ? 5.107 -1.641 15.579 1.00 33.88 95 SER A O 1
ATOM 764 N N . LEU A 1 96 ? 6.084 -3.093 17.006 1.00 39.16 96 LEU A N 1
ATOM 765 C CA . LEU A 1 96 ? 5.237 -3.231 18.200 1.00 39.16 96 LEU A CA 1
ATOM 766 C C . LEU A 1 96 ? 3.798 -2.671 18.150 1.00 39.16 96 LEU A C 1
ATOM 768 O O . LEU A 1 96 ? 3.289 -2.203 19.164 1.00 39.16 96 LEU A O 1
ATOM 772 N N . THR A 1 97 ? 3.096 -2.750 17.024 1.00 48.62 97 THR A N 1
ATOM 773 C CA . THR A 1 97 ? 1.639 -2.637 17.014 1.00 48.62 97 THR A CA 1
ATOM 774 C C . THR A 1 97 ? 1.090 -4.049 16.881 1.00 48.62 97 THR A C 1
ATOM 776 O O . THR A 1 97 ? 1.232 -4.711 15.857 1.00 48.62 97 THR A O 1
ATOM 779 N N . SER A 1 98 ? 0.459 -4.555 17.941 1.00 54.03 98 SER A N 1
ATOM 780 C CA . SER A 1 98 ? -0.292 -5.822 17.926 1.00 54.03 98 SER A CA 1
ATOM 781 C C . SER A 1 98 ? -1.559 -5.741 17.055 1.00 54.03 98 SER A C 1
ATOM 783 O O . SER A 1 98 ? -2.477 -6.554 17.173 1.00 54.03 98 SER A O 1
ATOM 785 N N . GLU A 1 99 ? -1.633 -4.735 16.184 1.00 67.31 99 GLU A N 1
ATOM 786 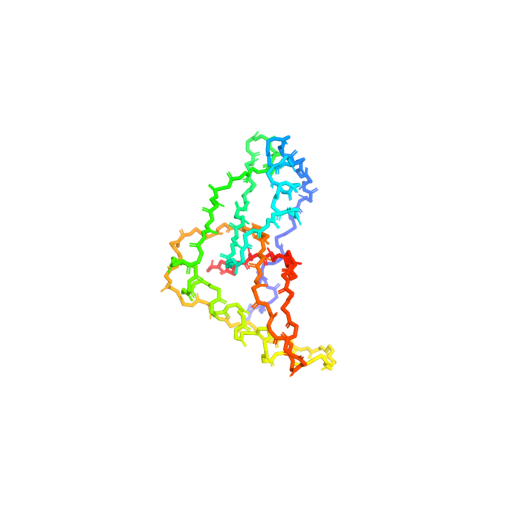C CA . GLU A 1 99 ? -2.811 -4.362 15.434 1.00 67.31 99 GLU A CA 1
ATOM 787 C C . GLU A 1 99 ? -2.673 -4.781 13.972 1.00 67.31 99 GLU A C 1
ATOM 789 O O . GLU A 1 99 ? -1.616 -4.702 13.343 1.00 67.31 99 GLU A O 1
ATOM 794 N N . LYS A 1 100 ? -3.785 -5.270 13.429 1.00 80.38 100 LYS A N 1
ATOM 795 C CA . LYS A 1 100 ? -3.881 -5.739 12.050 1.00 80.38 100 LYS A CA 1
ATOM 796 C C . LYS A 1 100 ? -3.736 -4.551 11.094 1.00 80.38 100 LYS A C 1
ATOM 798 O O . LYS A 1 100 ? -4.392 -3.529 11.284 1.00 80.38 100 LYS A O 1
ATOM 803 N N . THR A 1 101 ? -2.938 -4.705 10.042 1.00 85.94 101 THR A N 1
ATOM 804 C CA . THR A 1 101 ? -2.669 -3.652 9.050 1.00 85.94 101 THR A CA 1
ATOM 805 C C . THR A 1 101 ? -2.908 -4.144 7.627 1.00 85.94 101 THR A C 1
ATOM 807 O O . THR A 1 101 ? -2.705 -5.316 7.301 1.00 85.94 101 THR A O 1
ATOM 810 N N . PHE A 1 102 ? -3.340 -3.234 6.756 1.00 88.88 102 PHE A N 1
ATOM 811 C CA . PHE A 1 102 ? -3.452 -3.483 5.320 1.00 88.88 102 PHE A CA 1
ATOM 812 C C . PHE A 1 102 ? -2.363 -2.707 4.590 1.00 88.88 102 PHE A C 1
ATOM 814 O O . PHE A 1 102 ? -2.096 -1.553 4.907 1.00 88.88 102 PHE A O 1
ATOM 821 N N . ILE A 1 103 ? -1.737 -3.322 3.594 1.00 88.06 103 ILE A N 1
ATOM 822 C CA . ILE A 1 103 ? -0.608 -2.735 2.876 1.00 88.06 103 ILE A CA 1
ATOM 823 C C . ILE A 1 103 ? -0.870 -2.855 1.377 1.00 88.06 103 ILE A C 1
ATOM 825 O O . ILE A 1 103 ? -1.107 -3.949 0.870 1.00 88.06 103 ILE A O 1
ATOM 829 N N . VAL A 1 104 ? -0.785 -1.742 0.648 1.00 90.50 104 VAL A N 1
ATOM 830 C CA . VAL A 1 104 ? -0.666 -1.760 -0.815 1.00 90.50 104 VAL A CA 1
ATOM 831 C C . VAL A 1 104 ? 0.791 -1.565 -1.169 1.00 90.50 104 VAL A C 1
ATOM 833 O O . VAL A 1 104 ? 1.364 -0.514 -0.899 1.00 90.50 104 VAL A O 1
ATOM 836 N N . TYR A 1 105 ? 1.393 -2.574 -1.783 1.00 88.81 105 TYR A N 1
ATOM 837 C CA . TYR A 1 105 ? 2.802 -2.575 -2.126 1.00 88.81 105 TYR A CA 1
ATOM 838 C C . TYR A 1 105 ? 3.002 -2.580 -3.638 1.00 88.81 105 TYR A C 1
ATOM 840 O O . TYR A 1 105 ? 2.453 -3.423 -4.341 1.00 88.81 105 TYR A O 1
ATOM 848 N N . SER A 1 106 ? 3.809 -1.649 -4.141 1.00 88.69 106 SER A N 1
ATOM 849 C CA . SER A 1 106 ? 4.267 -1.638 -5.527 1.00 88.69 106 SER A CA 1
ATOM 850 C C . SER A 1 106 ? 5.751 -1.960 -5.578 1.00 88.69 106 SER A C 1
ATOM 852 O O . SER A 1 106 ? 6.571 -1.213 -5.030 1.00 88.69 106 SER A O 1
ATOM 854 N N . TYR A 1 107 ? 6.105 -3.042 -6.268 1.00 85.88 107 TYR A N 1
ATOM 855 C CA . TYR A 1 107 ? 7.494 -3.468 -6.407 1.00 85.88 107 TYR A CA 1
ATOM 856 C C . TYR A 1 107 ? 7.959 -3.455 -7.847 1.00 85.88 107 TYR A C 1
ATOM 858 O O . TYR A 1 107 ? 7.218 -3.797 -8.760 1.00 85.88 107 TYR A O 1
ATOM 866 N N . LYS A 1 108 ? 9.220 -3.071 -8.046 1.00 87.88 108 LYS A N 1
ATOM 867 C CA . LYS A 1 108 ? 9.890 -3.200 -9.333 1.00 87.88 108 LYS A CA 1
ATOM 868 C C . LYS A 1 108 ? 10.210 -4.674 -9.584 1.00 87.88 108 LYS A C 1
ATOM 870 O O . LYS A 1 108 ? 11.135 -5.197 -8.968 1.00 87.88 108 LYS A O 1
ATOM 875 N N . TYR A 1 109 ? 9.517 -5.296 -10.528 1.00 86.62 109 TYR A N 1
ATOM 876 C CA . TYR A 1 109 ? 9.834 -6.637 -11.011 1.00 86.62 109 TYR A CA 1
ATOM 877 C C . TYR A 1 109 ? 10.563 -6.561 -12.351 1.00 86.62 109 TYR A C 1
ATOM 879 O O . TYR A 1 109 ? 10.072 -5.922 -13.287 1.00 86.62 109 TYR A O 1
ATOM 887 N N . GLN A 1 110 ? 11.739 -7.181 -12.431 1.00 89.94 110 GLN A N 1
ATOM 888 C CA . GLN A 1 110 ? 12.509 -7.309 -13.668 1.00 89.94 110 GLN A CA 1
ATOM 889 C C . GLN A 1 110 ? 12.279 -8.714 -14.215 1.00 89.94 110 GLN A C 1
ATOM 891 O O . GLN A 1 110 ? 12.613 -9.689 -13.551 1.00 89.94 110 GLN A O 1
ATOM 896 N N . HIS A 1 111 ? 11.673 -8.794 -15.393 1.00 90.50 111 HIS A N 1
ATOM 897 C CA . HIS A 1 111 ? 11.438 -10.050 -16.096 1.00 90.50 111 HIS A CA 1
ATOM 898 C C . HIS A 1 111 ? 12.734 -10.538 -16.748 1.00 90.50 111 HIS A C 1
ATOM 900 O O . HIS A 1 111 ? 13.622 -9.740 -17.057 1.00 90.50 111 HIS A O 1
ATOM 906 N N . GLU A 1 112 ? 12.818 -11.839 -17.018 1.00 94.06 112 GLU A N 1
ATOM 907 C CA . GLU A 1 112 ? 13.980 -12.455 -17.677 1.00 94.06 112 GLU A CA 1
ATOM 908 C C . GLU A 1 112 ? 14.243 -11.892 -19.085 1.00 94.06 112 GLU A C 1
ATOM 910 O O . GLU A 1 112 ? 15.383 -11.852 -19.540 1.00 94.06 112 GLU A O 1
ATOM 915 N N . ASP A 1 113 ? 13.204 -11.398 -19.765 1.00 95.00 113 ASP A N 1
ATOM 916 C CA . ASP A 1 113 ? 13.295 -10.791 -21.098 1.00 95.00 113 ASP A CA 1
ATOM 917 C C . ASP A 1 113 ? 13.738 -9.312 -21.083 1.00 95.00 113 ASP A C 1
ATOM 919 O O . ASP A 1 113 ? 13.753 -8.647 -22.121 1.00 95.00 113 ASP A O 1
ATOM 923 N N . GLY A 1 114 ? 14.086 -8.779 -19.908 1.00 93.88 114 GLY A N 1
ATOM 924 C CA . GLY A 1 114 ? 14.543 -7.404 -19.715 1.00 93.88 114 GLY A CA 1
ATOM 925 C C . GLY A 1 114 ? 13.425 -6.374 -19.543 1.00 93.88 114 GLY A C 1
ATOM 926 O O . GLY A 1 114 ? 13.716 -5.195 -19.313 1.00 93.88 114 GLY A O 1
ATOM 927 N N . ARG A 1 115 ? 12.144 -6.766 -19.609 1.00 93.81 115 ARG A N 1
ATOM 928 C CA . ARG A 1 115 ? 11.037 -5.855 -19.286 1.00 93.81 115 ARG A CA 1
ATOM 929 C C . ARG A 1 115 ? 11.001 -5.569 -17.792 1.00 93.81 115 ARG A C 1
ATOM 931 O O . ARG A 1 115 ? 11.329 -6.404 -16.954 1.00 93.81 115 ARG A O 1
ATOM 938 N N . VAL A 1 116 ? 10.518 -4.381 -17.445 1.00 92.12 116 VAL A N 1
ATOM 939 C CA . VAL A 1 116 ? 10.262 -3.997 -16.055 1.00 92.12 116 VAL A CA 1
ATOM 940 C C . VAL A 1 116 ? 8.772 -3.772 -15.875 1.00 92.12 116 VAL A C 1
ATOM 942 O O . VAL A 1 116 ? 8.147 -3.066 -16.662 1.00 92.12 116 VAL A O 1
ATOM 945 N N . SER A 1 117 ? 8.212 -4.348 -14.817 1.00 90.38 117 SER A N 1
ATOM 946 C CA . SER A 1 117 ? 6.824 -4.127 -14.416 1.00 90.38 117 SER A CA 1
ATOM 947 C C . SER A 1 117 ? 6.733 -3.692 -12.958 1.00 90.38 117 SER A C 1
ATOM 949 O O . SER A 1 117 ? 7.657 -3.916 -12.177 1.00 90.38 117 SER A O 1
ATOM 951 N N . TYR A 1 118 ? 5.613 -3.058 -12.611 1.00 88.88 118 TYR A N 1
ATOM 952 C CA . TYR A 1 118 ? 5.322 -2.564 -11.265 1.00 88.88 118 TYR A CA 1
ATOM 953 C C . TYR A 1 118 ? 3.987 -3.124 -10.764 1.00 88.88 118 TYR A C 1
ATOM 955 O O . TYR A 1 118 ? 3.017 -2.372 -10.640 1.00 88.88 118 TYR A O 1
ATOM 963 N N . PRO A 1 119 ? 3.889 -4.448 -10.543 1.00 90.56 119 PRO A N 1
ATOM 964 C CA . PRO A 1 119 ? 2.691 -5.050 -9.966 1.00 90.56 119 PRO A CA 1
ATOM 965 C C . PRO A 1 119 ? 2.334 -4.412 -8.618 1.00 90.56 119 PRO A C 1
ATOM 967 O O . PRO A 1 119 ? 3.203 -3.986 -7.852 1.00 90.56 119 PRO A O 1
ATOM 970 N N . LEU A 1 120 ? 1.029 -4.352 -8.347 1.00 89.56 120 LEU A N 1
ATOM 971 C CA . LEU A 1 120 ? 0.470 -3.914 -7.072 1.00 89.56 120 LEU A CA 1
ATOM 972 C C . LEU A 1 120 ? -0.005 -5.139 -6.297 1.00 89.56 120 LEU A C 1
ATOM 974 O O . LEU A 1 120 ? -0.849 -5.890 -6.782 1.00 89.56 120 LEU A O 1
ATOM 978 N N . CYS A 1 121 ? 0.513 -5.312 -5.088 1.00 87.06 121 CYS A N 1
ATOM 979 C CA . CYS A 1 121 ? 0.105 -6.345 -4.150 1.00 87.06 121 CYS A CA 1
ATOM 980 C C . CYS A 1 121 ? -0.717 -5.718 -3.028 1.00 87.06 121 CYS A C 1
ATOM 982 O O . CYS A 1 121 ? -0.307 -4.717 -2.446 1.00 87.06 121 CYS A O 1
ATOM 984 N N . PHE A 1 122 ? -1.850 -6.332 -2.699 1.00 87.00 122 PHE A N 1
ATOM 985 C CA . PHE A 1 122 ? -2.596 -6.030 -1.484 1.00 87.00 122 PHE A CA 1
ATOM 986 C C . PHE A 1 122 ? -2.259 -7.092 -0.437 1.00 87.00 122 PHE A C 1
ATOM 988 O O . PHE A 1 122 ? -2.487 -8.278 -0.665 1.00 87.00 122 PHE A O 1
ATOM 995 N N . ILE A 1 123 ? -1.672 -6.676 0.681 1.00 84.69 123 ILE A N 1
ATOM 996 C CA . ILE A 1 123 ? -1.174 -7.552 1.739 1.00 84.69 123 ILE A CA 1
ATOM 997 C C . ILE A 1 123 ? -1.954 -7.245 3.012 1.00 84.69 123 ILE A C 1
ATOM 999 O O . ILE A 1 123 ? -2.035 -6.096 3.442 1.00 84.69 123 ILE A O 1
ATOM 1003 N N . PHE A 1 124 ? -2.504 -8.283 3.631 1.00 84.88 124 PHE A N 1
ATOM 1004 C CA . PHE A 1 124 ? -3.099 -8.200 4.956 1.00 84.88 124 PHE A CA 1
ATOM 1005 C C . PHE A 1 124 ? -2.115 -8.765 5.979 1.00 84.88 124 PHE A C 1
ATOM 1007 O O . PHE A 1 124 ? -1.790 -9.951 5.943 1.00 84.88 124 PHE A O 1
ATOM 1014 N N . SER A 1 125 ? -1.624 -7.908 6.870 1.00 80.12 125 SER A N 1
ATOM 1015 C CA . SER A 1 125 ? -0.750 -8.295 7.970 1.00 80.12 125 SER A CA 1
ATOM 1016 C C . SER A 1 125 ? -1.578 -8.427 9.242 1.00 80.12 125 SER A C 1
ATOM 1018 O O . SER A 1 125 ? -2.108 -7.449 9.770 1.00 80.12 125 SER A O 1
ATOM 1020 N N . SER A 1 126 ? -1.701 -9.657 9.730 1.00 79.31 126 SER A N 1
ATOM 1021 C CA . SER A 1 126 ? -2.386 -9.977 10.979 1.00 79.31 126 SER A CA 1
ATOM 1022 C C . SER A 1 126 ? -1.438 -10.780 11.863 1.00 79.31 126 SER A C 1
ATOM 1024 O O . SER A 1 126 ? -1.527 -12.012 11.857 1.00 79.31 126 SER A O 1
ATOM 1026 N N . PRO A 1 127 ? -0.507 -10.125 12.583 1.00 76.00 127 PRO A N 1
ATOM 1027 C CA . PRO A 1 127 ? 0.352 -10.827 13.528 1.00 76.00 127 PRO A CA 1
ATOM 1028 C C . PRO A 1 127 ? -0.509 -11.599 14.537 1.00 76.00 127 PRO A C 1
ATOM 1030 O O . PRO A 1 127 ? -1.573 -11.134 14.953 1.00 76.00 127 PRO A O 1
ATOM 1033 N N . VAL A 1 128 ? -0.074 -12.811 14.883 1.00 66.31 128 VAL A N 1
ATOM 1034 C CA . VAL A 1 128 ? -0.727 -13.618 15.918 1.00 66.31 128 VAL A CA 1
ATOM 1035 C C . VAL A 1 128 ? -0.375 -12.964 17.253 1.00 66.31 128 VAL A C 1
ATOM 1037 O O . VAL A 1 128 ? 0.809 -12.804 17.544 1.00 66.31 128 VAL A O 1
ATOM 1040 N N . GLY A 1 129 ? -1.379 -12.510 18.007 1.00 57.94 129 GLY A N 1
ATOM 1041 C CA . GLY A 1 129 ? -1.161 -12.013 19.368 1.00 57.94 129 GLY A CA 1
ATOM 1042 C C . GLY A 1 129 ? -0.632 -13.130 20.272 1.00 57.94 129 GLY A C 1
ATOM 1043 O O . GLY A 1 129 ? -0.921 -14.301 20.012 1.00 57.94 129 GLY A O 1
ATOM 1044 N N . GLU A 1 130 ? 0.152 -12.767 21.289 1.00 39.44 130 GLU A N 1
ATOM 1045 C CA . GLU A 1 130 ? 0.470 -13.668 22.411 1.00 39.44 130 GLU A CA 1
ATOM 1046 C C . GLU A 1 130 ? -0.783 -14.042 23.215 1.00 39.44 130 GLU A C 1
ATOM 1048 O O . GLU A 1 130 ? -1.669 -13.167 23.384 1.00 39.44 130 GLU A O 1
#

Organism: Bambusicola thoracicus (NCBI:txid9083)

Sequence (130 aa):
CLSPLQFFLQSESLVVCDVAEDLVEKLRKFRFRKETNNAAIIMKIDKDKQLVVLDEEHEKKHLLCTVTSISTKMEEFPIHCALSSPVLLVSEHFSLTSEKTFIVYSYKYQHEDGRVSYPLCFIFSSPVGE

InterPro domains:
  IPR002108 Actin-depolymerising factor homology domain [PF00241] (17-127)
  IPR011171 Glia maturation factor [PIRSF001788] (11-129)
  IPR011171 Glia maturation factor [PTHR11249] (11-61)
  IPR029006 ADF-H/Gelsolin-like domain superfamily [G3DSA:3.40.20.10] (8-129)

Radius of gyration: 17.62 Å; chains: 1; bounding box: 34×44×52 Å

pLDDT: mean 70.36, std 23.2, range [28.55, 96.56]

Secondary structure (DSSP, 8-state):
---GGGS-------PPPEEPHHHHHHHHHHHT----S-EEEEEEEETTTTEEEEEEEEETTSHHHHHHHHHHHHHS--S------------S-S----S-EEEEEE--EEPTTS-EE--EEEEEE-PPP-